Protein AF-A0A7S2TMP6-F1 (afdb_monomer)

Sequence (116 aa):
MIHEATYSNDLAKNVAKYGHSTAGMAGRFAQETRSKTLVLTHISSRFNDPRYDEKELNPMTEALLKQAQEGAIEAGRKEDEQKGGVLPTRVLVAHDFLELERTAEDQFVPVEVAES

Radius of gyration: 14.68 Å; Cα contacts (8 Å, |Δi|>4): 194; chains: 1; bounding box: 39×34×46 Å

Nearest PDB structures (foldseek):
  1y44-assembly1_A  TM=7.312E-01  e=5.129E-04  Bacillus subtilis
  4gcw-assembly1_A  TM=7.253E-01  e=8.206E-04  Bacillus subtilis subsp. subtilis str. 168
  8cbl-assembly1_E  TM=5.533E-01  e=1.376E-02  Homo sapiens
  9ey2-assembly1_E  TM=5.584E-01  e=6.026E-02  Homo sapiens
  1orr-assembly3_C  TM=3.018E-01  e=1.413E+00  Salmonella enterica subsp. enterica serovar Typhi

pLDDT: mean 76.83, std 14.23, range [41.69, 94.19]

Mean predicted aligned error: 8.1 Å

Secondary structure (DSSP, 8-state):
-EEE--B-GGGHHHHTTTTPPBHHHHHHHHHHTT-SEEEEE---GGG--TTS-TTS--HHHHHHHHHHHHHHHHHHHHHHHHHS-PPPPEEEE--TT--EEE-TTS-EEEGGGS--

Structure (mmCIF, N/CA/C/O backbone):
data_AF-A0A7S2TMP6-F1
#
_entry.id   AF-A0A7S2TMP6-F1
#
loop_
_atom_site.group_PDB
_atom_site.id
_atom_site.type_symbol
_atom_site.label_atom_id
_atom_site.label_alt_id
_atom_site.label_comp_id
_atom_site.label_asym_id
_atom_site.label_entity_id
_atom_site.label_seq_id
_atom_site.pdbx_PDB_ins_code
_atom_site.Cartn_x
_atom_site.Cartn_y
_atom_site.Cartn_z
_atom_site.occupancy
_atom_site.B_iso_or_equiv
_atom_site.auth_seq_id
_atom_site.auth_comp_id
_atom_site.auth_asym_id
_atom_site.auth_atom_id
_atom_site.pdbx_PDB_model_num
ATOM 1 N N . MET A 1 1 ? -8.500 -2.720 2.176 1.00 90.38 1 MET A N 1
ATOM 2 C CA . MET A 1 1 ? -8.289 -3.213 0.801 1.00 90.38 1 MET A CA 1
ATOM 3 C C . MET A 1 1 ? -6.916 -3.850 0.705 1.00 90.38 1 MET A C 1
ATOM 5 O O . MET A 1 1 ? -5.971 -3.281 1.234 1.00 90.38 1 MET A O 1
ATOM 9 N N . ILE A 1 2 ? -6.810 -5.000 0.042 1.00 91.62 2 ILE A N 1
ATOM 10 C CA . ILE A 1 2 ? -5.530 -5.623 -0.324 1.00 91.62 2 ILE A CA 1
ATOM 11 C C . ILE A 1 2 ? -5.372 -5.440 -1.835 1.00 91.62 2 ILE A C 1
ATOM 13 O O . ILE A 1 2 ? -6.319 -5.723 -2.567 1.00 91.62 2 ILE A O 1
ATOM 17 N N . HIS A 1 3 ? -4.232 -4.925 -2.296 1.00 90.25 3 HIS A N 1
ATOM 18 C CA . HIS A 1 3 ? -4.006 -4.640 -3.716 1.00 90.25 3 HIS A CA 1
ATOM 19 C C . HIS A 1 3 ? -2.564 -4.968 -4.119 1.00 90.25 3 HIS A C 1
ATOM 21 O O . HIS A 1 3 ? -1.626 -4.657 -3.385 1.00 90.25 3 HIS A O 1
ATOM 27 N N . GLU A 1 4 ? -2.368 -5.572 -5.294 1.00 84.56 4 GLU A N 1
ATOM 28 C CA . GLU A 1 4 ? -1.019 -5.767 -5.835 1.00 84.56 4 GLU A CA 1
ATOM 29 C C . GLU A 1 4 ? -0.364 -4.429 -6.221 1.00 84.56 4 GLU A C 1
ATOM 31 O O . GLU A 1 4 ? -1.032 -3.519 -6.719 1.00 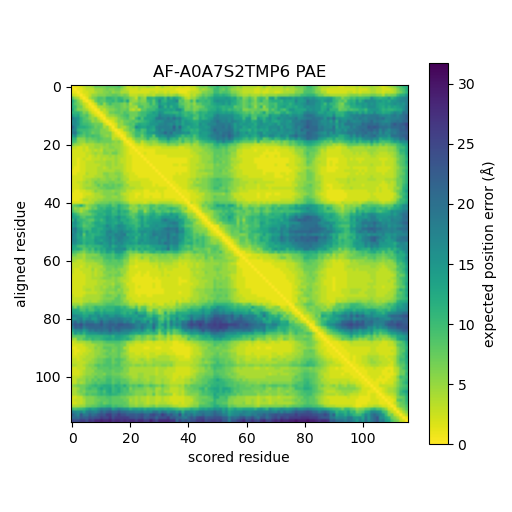84.56 4 GLU A O 1
ATOM 36 N N . ALA A 1 5 ? 0.945 -4.305 -6.021 1.00 72.00 5 ALA A N 1
ATOM 37 C CA . ALA A 1 5 ? 1.726 -3.165 -6.502 1.00 72.00 5 ALA A CA 1
ATOM 38 C C . ALA A 1 5 ? 3.123 -3.624 -6.927 1.00 72.00 5 ALA A C 1
ATOM 40 O O . ALA A 1 5 ? 4.136 -3.295 -6.315 1.00 72.00 5 ALA A O 1
ATOM 41 N N . THR A 1 6 ? 3.170 -4.424 -7.990 1.00 66.19 6 THR A N 1
ATOM 42 C CA . THR A 1 6 ? 4.399 -5.081 -8.455 1.00 66.19 6 THR A CA 1
ATOM 43 C C . THR A 1 6 ? 5.433 -4.107 -9.036 1.00 66.19 6 THR A C 1
ATOM 45 O O . THR A 1 6 ? 6.618 -4.441 -9.093 1.00 66.19 6 THR A O 1
ATOM 48 N N . TYR A 1 7 ? 5.023 -2.899 -9.439 1.00 67.94 7 TYR A N 1
ATOM 49 C CA . TYR A 1 7 ? 5.891 -1.939 -10.124 1.00 67.94 7 TYR A CA 1
ATOM 50 C C . TYR A 1 7 ? 5.822 -0.525 -9.539 1.00 67.94 7 TYR A C 1
ATOM 52 O O . TYR A 1 7 ? 4.756 -0.040 -9.149 1.00 67.94 7 TYR A O 1
ATOM 60 N N . SER A 1 8 ? 6.969 0.164 -9.554 1.00 68.69 8 SER A N 1
ATOM 61 C CA . SER A 1 8 ? 7.025 1.595 -9.257 1.00 68.69 8 SER A CA 1
ATOM 62 C C . SER A 1 8 ? 6.351 2.411 -10.361 1.00 68.69 8 SER A C 1
ATOM 64 O O . SER A 1 8 ? 6.231 1.975 -11.512 1.00 68.69 8 SER A O 1
ATOM 66 N N . ASN A 1 9 ? 5.939 3.632 -10.025 1.00 65.75 9 ASN A N 1
ATOM 67 C CA . ASN A 1 9 ? 5.347 4.579 -10.970 1.00 65.75 9 ASN A CA 1
ATOM 68 C C . ASN A 1 9 ? 6.271 4.878 -12.170 1.00 65.75 9 ASN A C 1
ATOM 70 O O . ASN A 1 9 ? 5.777 5.164 -13.259 1.00 65.75 9 ASN A O 1
ATOM 74 N N . ASP A 1 10 ? 7.591 4.738 -12.022 1.00 63.72 10 ASP A N 1
ATOM 75 C CA . ASP A 1 10 ? 8.565 4.970 -13.103 1.00 63.72 10 ASP A CA 1
ATOM 76 C C . ASP A 1 10 ? 8.438 3.953 -14.246 1.00 63.72 10 ASP A C 1
ATOM 78 O O . ASP A 1 10 ? 8.822 4.219 -15.386 1.00 63.72 10 ASP A O 1
ATOM 82 N N . LEU A 1 11 ? 7.846 2.789 -13.967 1.00 63.56 11 LEU A N 1
ATOM 83 C CA . LEU A 1 11 ? 7.599 1.740 -14.953 1.00 63.56 11 LEU A CA 1
ATOM 84 C C . LEU A 1 11 ? 6.220 1.857 -15.612 1.00 63.56 11 LEU A C 1
ATOM 86 O O . LEU A 1 11 ? 5.959 1.100 -16.549 1.00 63.56 11 LEU A O 1
ATOM 90 N N . ALA A 1 12 ? 5.366 2.808 -15.195 1.00 60.00 12 ALA A N 1
ATOM 91 C CA . ALA A 1 12 ? 3.942 2.915 -15.554 1.00 60.00 12 ALA A CA 1
ATOM 92 C C . ALA A 1 12 ? 3.642 2.734 -17.053 1.00 60.00 12 ALA A C 1
ATOM 94 O O . ALA A 1 12 ? 2.678 2.060 -17.415 1.00 60.00 12 ALA A O 1
ATOM 95 N N . LYS A 1 13 ? 4.499 3.270 -17.937 1.00 55.75 13 LYS A N 1
ATOM 96 C CA . LYS A 1 13 ? 4.338 3.168 -19.402 1.00 55.75 13 LYS A CA 1
ATOM 97 C C . LYS A 1 13 ? 4.389 1.729 -19.931 1.00 55.75 13 LYS A C 1
ATOM 99 O O . LYS A 1 13 ? 3.797 1.449 -20.968 1.00 55.75 13 LYS A O 1
ATOM 104 N N . ASN A 1 14 ? 5.067 0.825 -19.228 1.00 58.62 14 ASN A N 1
ATOM 105 C CA . ASN A 1 14 ? 5.165 -0.587 -19.590 1.00 58.62 14 ASN A CA 1
ATOM 106 C C . ASN A 1 14 ? 4.132 -1.453 -18.855 1.00 58.62 14 ASN A C 1
ATOM 108 O O . ASN A 1 14 ? 3.750 -2.494 -19.379 1.00 58.62 14 ASN A O 1
ATOM 112 N N . VAL A 1 15 ? 3.658 -1.038 -17.675 1.00 57.66 15 VAL A N 1
ATOM 113 C CA . VAL A 1 15 ? 2.845 -1.889 -16.785 1.00 57.66 15 VAL A CA 1
ATOM 114 C C . VAL A 1 15 ? 1.424 -2.119 -17.300 1.00 57.66 15 VAL A C 1
ATOM 116 O O . VAL A 1 15 ? 0.941 -3.248 -17.260 1.00 57.66 15 VAL A O 1
ATOM 119 N N . ALA A 1 16 ? 0.783 -1.094 -17.876 1.00 57.69 16 ALA A N 1
ATOM 120 C CA . ALA A 1 16 ? -0.570 -1.220 -18.434 1.00 57.69 16 ALA A CA 1
ATOM 121 C C . ALA A 1 16 ? -0.662 -2.301 -19.529 1.00 57.69 16 ALA A C 1
ATOM 123 O O . ALA A 1 16 ? -1.705 -2.920 -19.716 1.00 57.69 16 ALA A O 1
ATOM 124 N N . LYS A 1 17 ? 0.452 -2.573 -20.221 1.00 57.00 17 LYS A N 1
ATOM 125 C CA . LYS A 1 17 ? 0.552 -3.617 -21.246 1.00 57.00 17 LYS A CA 1
ATOM 126 C C . LYS A 1 17 ? 0.566 -5.038 -20.662 1.00 57.00 17 LYS A C 1
ATOM 128 O O . LYS A 1 17 ? 0.228 -5.976 -21.375 1.00 57.00 17 LYS A O 1
ATOM 133 N N . TYR A 1 18 ? 0.944 -5.189 -19.393 1.00 58.53 18 TYR A N 1
ATOM 134 C CA . TYR A 1 18 ? 0.994 -6.469 -18.677 1.00 58.53 18 TYR A CA 1
ATOM 135 C C . TYR A 1 18 ? -0.160 -6.646 -17.680 1.00 58.53 18 TYR A C 1
ATOM 137 O O . TYR A 1 18 ? -0.245 -7.686 -17.041 1.00 58.53 18 TYR A O 1
ATOM 145 N N . GLY A 1 19 ? -1.060 -5.662 -17.568 1.00 61.44 19 GLY A N 1
ATOM 146 C CA . GLY A 1 19 ? -2.262 -5.753 -16.737 1.00 61.44 19 GLY A CA 1
ATOM 147 C C . GLY A 1 19 ? -2.050 -5.529 -15.237 1.00 61.44 19 GLY A C 1
ATOM 148 O O . GLY A 1 19 ? -2.967 -5.814 -14.478 1.00 61.44 19 GLY A O 1
ATOM 149 N N . HIS A 1 20 ? -0.895 -5.007 -14.805 1.00 73.44 20 HIS A N 1
ATOM 150 C CA . HIS A 1 20 ? -0.625 -4.739 -13.384 1.00 73.44 20 HIS A CA 1
ATOM 151 C C . HIS A 1 20 ? -0.858 -3.266 -13.007 1.00 73.44 20 HIS A C 1
ATOM 153 O O . HIS A 1 20 ? -0.813 -2.365 -13.852 1.00 73.44 20 HIS A O 1
ATOM 159 N N . SER A 1 21 ? -1.044 -3.012 -11.711 1.00 75.75 21 SER A N 1
ATOM 160 C CA . SER A 1 21 ? -1.106 -1.659 -11.145 1.00 75.75 21 SER A CA 1
ATOM 161 C C . SER A 1 21 ? 0.259 -1.187 -10.649 1.00 75.75 21 SER A C 1
ATOM 163 O O . SER A 1 21 ? 1.063 -1.971 -10.139 1.00 75.75 21 SER A O 1
ATOM 165 N N . THR A 1 22 ? 0.513 0.119 -10.756 1.00 86.38 22 THR A N 1
ATOM 166 C CA . THR A 1 22 ? 1.600 0.751 -9.998 1.00 86.38 22 THR A CA 1
ATOM 167 C C . THR A 1 22 ? 1.158 1.038 -8.564 1.00 86.38 22 THR A C 1
ATOM 169 O O . THR A 1 22 ? -0.040 1.108 -8.273 1.00 86.38 22 THR A O 1
ATOM 172 N N . ALA A 1 23 ? 2.114 1.267 -7.663 1.00 88.75 23 ALA A N 1
ATOM 173 C CA . ALA A 1 23 ? 1.809 1.627 -6.279 1.00 88.75 23 ALA A CA 1
ATOM 174 C C . ALA A 1 23 ? 0.940 2.896 -6.164 1.00 88.75 23 ALA A C 1
ATOM 176 O O . ALA A 1 23 ? -0.040 2.908 -5.420 1.00 88.75 23 ALA A O 1
ATOM 177 N N . GLY A 1 24 ? 1.222 3.936 -6.960 1.00 89.31 24 GLY A N 1
ATOM 178 C CA . GLY A 1 24 ? 0.403 5.153 -6.985 1.00 89.31 24 GLY A CA 1
ATOM 179 C C . GLY A 1 24 ? -1.033 4.915 -7.455 1.00 89.31 24 GLY A C 1
ATOM 180 O O . GLY A 1 24 ? -1.965 5.481 -6.885 1.00 89.31 24 GLY A O 1
ATOM 181 N N . MET A 1 25 ? -1.234 4.031 -8.439 1.00 90.06 25 MET A N 1
ATOM 182 C CA . MET A 1 25 ? -2.576 3.638 -8.884 1.00 90.06 25 MET A CA 1
ATOM 183 C C . MET A 1 25 ? -3.348 2.920 -7.774 1.00 90.06 25 MET A C 1
ATOM 185 O O . MET A 1 25 ? -4.515 3.237 -7.552 1.00 90.06 25 MET A O 1
ATOM 189 N N . ALA A 1 26 ? -2.697 2.002 -7.050 1.00 91.81 26 ALA A N 1
ATOM 190 C CA . ALA A 1 26 ? -3.308 1.305 -5.919 1.00 91.81 26 ALA A CA 1
ATOM 191 C C . ALA A 1 26 ? -3.715 2.284 -4.804 1.00 91.81 26 ALA A C 1
ATOM 193 O O . ALA A 1 26 ? -4.831 2.205 -4.292 1.00 91.81 26 ALA A O 1
ATOM 194 N N . GLY A 1 27 ? -2.845 3.247 -4.481 1.00 92.44 27 GLY A N 1
ATOM 195 C CA . GLY A 1 27 ? -3.129 4.320 -3.526 1.00 92.44 27 GLY A CA 1
ATOM 196 C C . GLY A 1 27 ? -4.334 5.172 -3.917 1.00 92.44 27 GLY A C 1
ATOM 197 O O . GLY A 1 27 ? -5.255 5.362 -3.123 1.00 92.44 27 GLY A O 1
ATOM 198 N N . ARG A 1 28 ? -4.363 5.624 -5.176 1.00 91.81 28 ARG A N 1
ATOM 199 C CA . ARG A 1 28 ? -5.473 6.399 -5.742 1.00 91.81 28 ARG A CA 1
ATOM 200 C C . ARG A 1 28 ? -6.794 5.634 -5.650 1.00 91.81 28 ARG A C 1
ATOM 202 O O . ARG A 1 28 ? -7.777 6.162 -5.141 1.00 91.81 28 ARG A O 1
ATOM 209 N N . PHE A 1 29 ? -6.796 4.376 -6.085 1.00 92.38 29 PHE A N 1
ATOM 210 C CA . PHE A 1 29 ? -7.980 3.518 -6.069 1.00 92.38 29 PHE A CA 1
ATOM 211 C C . PHE A 1 29 ? -8.491 3.246 -4.644 1.00 92.38 29 PHE A C 1
ATOM 213 O O . PHE A 1 29 ? -9.698 3.229 -4.396 1.00 92.38 29 PHE A O 1
ATOM 220 N N . ALA A 1 30 ? -7.585 3.076 -3.679 1.00 92.75 30 ALA A N 1
ATOM 221 C CA . ALA A 1 30 ? -7.955 2.882 -2.279 1.00 92.75 30 ALA A CA 1
ATOM 222 C C . ALA A 1 30 ? -8.720 4.081 -1.720 1.00 92.75 30 ALA A C 1
ATOM 224 O O . ALA A 1 30 ? -9.749 3.910 -1.066 1.00 92.75 30 ALA A O 1
ATOM 225 N N . GLN A 1 31 ? -8.243 5.282 -2.038 1.00 92.62 31 GLN A N 1
ATOM 226 C CA . GLN A 1 31 ? -8.889 6.511 -1.615 1.00 92.62 31 GLN A CA 1
ATOM 227 C C . GLN A 1 31 ? -10.250 6.700 -2.287 1.00 92.62 31 GLN A C 1
ATOM 229 O O . GLN A 1 31 ? -11.225 6.967 -1.593 1.00 92.62 31 GLN A O 1
ATOM 234 N N . GLU A 1 32 ? -10.337 6.492 -3.604 1.00 90.06 32 GLU A N 1
ATOM 235 C CA . GLU A 1 32 ? -11.589 6.636 -4.368 1.00 90.06 32 GLU A CA 1
ATOM 236 C C . GLU A 1 32 ? -12.671 5.643 -3.903 1.00 90.06 32 GLU A C 1
ATOM 238 O O . GLU A 1 32 ? -13.868 5.926 -3.945 1.00 90.06 32 GLU A O 1
ATOM 243 N N . THR A 1 33 ? -12.257 4.475 -3.403 1.00 91.19 33 THR A N 1
ATOM 244 C CA . THR A 1 33 ? -13.154 3.483 -2.782 1.00 91.19 33 THR A CA 1
ATOM 245 C C . THR A 1 33 ? -13.400 3.730 -1.292 1.00 91.19 33 THR A C 1
ATOM 247 O O . THR A 1 33 ? -14.144 2.975 -0.664 1.00 91.19 33 THR A O 1
ATOM 250 N N . ARG A 1 34 ? -12.806 4.786 -0.718 1.00 89.25 34 ARG A N 1
ATOM 251 C CA . ARG A 1 34 ? -12.886 5.166 0.703 1.00 89.25 34 ARG A CA 1
ATOM 252 C C . ARG A 1 34 ? -12.422 4.061 1.648 1.00 89.25 34 ARG A C 1
ATOM 254 O O . ARG A 1 34 ? -12.928 3.907 2.761 1.00 89.25 34 ARG A O 1
ATOM 261 N N . SER A 1 35 ? -11.448 3.278 1.200 1.00 90.75 35 SER A N 1
ATOM 262 C CA . SER A 1 35 ? -10.805 2.270 2.030 1.00 90.75 35 SER A CA 1
ATOM 263 C C . SER A 1 35 ? -9.984 2.953 3.120 1.00 90.75 35 SER A C 1
ATOM 265 O O . SER A 1 35 ? -9.044 3.672 2.827 1.00 90.75 35 SER A O 1
ATOM 267 N N . LYS A 1 36 ? -10.267 2.682 4.395 1.00 90.00 36 LYS A N 1
ATOM 268 C CA . LYS A 1 36 ? -9.476 3.247 5.508 1.00 90.00 36 LYS A CA 1
ATOM 269 C C . LYS A 1 36 ? -8.029 2.747 5.537 1.00 90.00 36 LYS A C 1
ATOM 271 O O . LYS A 1 36 ? -7.126 3.463 5.968 1.00 90.00 36 LYS A O 1
ATOM 276 N N . THR A 1 37 ? -7.809 1.516 5.075 1.00 92.44 37 THR A N 1
ATOM 277 C CA . THR A 1 37 ? -6.490 0.879 5.028 1.00 92.44 37 THR A CA 1
ATOM 278 C C . THR A 1 37 ? -6.277 0.178 3.688 1.00 92.44 37 THR A C 1
ATOM 280 O O . THR A 1 37 ? -7.125 -0.602 3.240 1.00 92.44 37 THR A O 1
ATOM 283 N N . LEU A 1 38 ? -5.131 0.440 3.067 1.00 94.19 38 LEU A N 1
ATOM 284 C CA . LEU A 1 38 ? -4.568 -0.242 1.909 1.00 94.19 38 LEU A CA 1
ATOM 285 C C . LEU A 1 38 ? -3.383 -1.097 2.363 1.00 94.19 38 LEU A C 1
ATOM 287 O O . LEU A 1 38 ? -2.454 -0.578 2.972 1.00 94.19 38 LEU A O 1
ATOM 291 N N . VAL A 1 39 ? -3.394 -2.379 2.018 1.00 93.06 39 VAL A N 1
ATOM 292 C CA . VAL A 1 39 ? -2.253 -3.285 2.167 1.00 93.06 39 VAL A CA 1
ATOM 293 C C . VAL A 1 39 ? -1.725 -3.614 0.773 1.00 93.06 39 VAL A C 1
ATOM 295 O O . VAL A 1 39 ? -2.430 -4.228 -0.032 1.00 93.06 39 VAL A O 1
ATOM 298 N N . LEU A 1 40 ? -0.503 -3.177 0.481 1.00 90.12 40 LEU A N 1
ATOM 299 C CA . LEU A 1 40 ? 0.208 -3.513 -0.746 1.00 90.12 40 LEU A CA 1
ATOM 300 C C . LEU A 1 40 ? 0.792 -4.918 -0.629 1.00 90.12 40 LEU A C 1
ATOM 302 O O . LEU A 1 40 ? 1.469 -5.226 0.347 1.00 90.12 40 LEU A O 1
ATOM 306 N N . THR A 1 41 ? 0.554 -5.759 -1.630 1.00 86.12 41 THR A N 1
ATOM 307 C CA . THR A 1 41 ? 1.093 -7.126 -1.697 1.00 86.12 41 THR A CA 1
ATOM 308 C C . THR A 1 41 ? 1.712 -7.411 -3.069 1.00 86.12 41 THR A C 1
ATOM 310 O O . THR A 1 41 ? 1.704 -6.551 -3.955 1.00 86.12 41 THR A O 1
ATOM 313 N N . HIS A 1 42 ? 2.246 -8.623 -3.247 1.00 72.75 42 HIS A N 1
ATOM 314 C CA . HIS A 1 42 ? 2.847 -9.097 -4.496 1.00 72.75 42 HIS A CA 1
ATOM 315 C C . HIS A 1 42 ? 3.972 -8.167 -4.992 1.00 72.75 42 HIS A C 1
ATOM 317 O O . HIS A 1 42 ? 4.038 -7.745 -6.154 1.00 72.75 42 HIS A O 1
ATOM 323 N N . ILE A 1 43 ? 4.850 -7.810 -4.054 1.00 69.62 43 ILE A N 1
ATOM 324 C CA . ILE A 1 43 ? 6.064 -7.043 -4.309 1.00 69.62 43 ILE A CA 1
ATOM 325 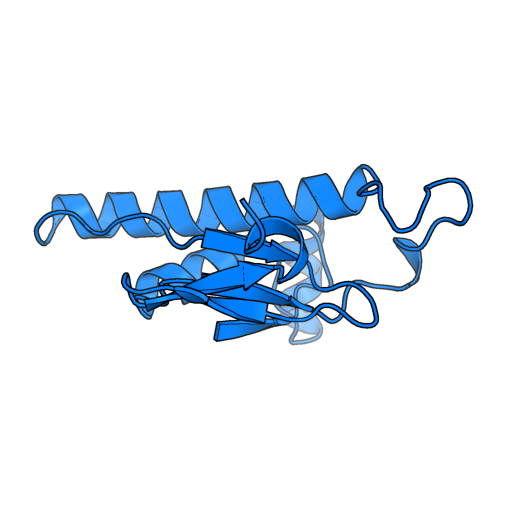C C . ILE A 1 43 ? 7.078 -7.999 -4.940 1.00 69.62 43 ILE A C 1
ATOM 327 O O . ILE A 1 43 ? 7.331 -9.083 -4.421 1.00 69.62 43 ILE A O 1
ATOM 331 N N . SER A 1 44 ? 7.613 -7.628 -6.108 1.00 65.00 44 SER A N 1
ATOM 332 C CA . SER A 1 44 ? 8.559 -8.470 -6.849 1.00 65.00 44 SER A CA 1
ATOM 333 C C . SER A 1 44 ? 9.708 -8.927 -5.950 1.00 65.00 44 SER A C 1
ATOM 335 O O . SER A 1 44 ? 10.317 -8.110 -5.265 1.00 65.00 44 SER A O 1
ATOM 337 N N . SER A 1 45 ? 10.071 -10.210 -6.020 1.00 62.25 45 SER A N 1
ATOM 338 C CA . SER A 1 45 ? 11.197 -10.782 -5.265 1.00 62.25 45 SER A CA 1
ATOM 339 C C . SER A 1 45 ? 12.536 -10.100 -5.552 1.00 62.25 45 SER A C 1
ATOM 341 O O . SER A 1 45 ? 13.462 -10.209 -4.759 1.00 62.25 45 SER A O 1
ATOM 343 N N . ARG A 1 46 ? 12.637 -9.332 -6.647 1.00 61.75 46 ARG A N 1
ATOM 344 C CA . ARG A 1 46 ? 13.780 -8.448 -6.935 1.00 61.75 46 ARG A CA 1
ATOM 345 C C . ARG A 1 46 ? 13.971 -7.344 -5.895 1.00 61.75 46 ARG A C 1
ATOM 347 O O . ARG A 1 46 ? 15.043 -6.753 -5.848 1.00 61.75 46 ARG A O 1
ATOM 354 N N . PHE A 1 47 ? 12.940 -7.054 -5.112 1.00 60.62 47 PHE A N 1
ATOM 355 C CA . PHE A 1 47 ? 13.001 -6.131 -3.989 1.00 60.62 47 PHE A CA 1
ATOM 356 C C . PHE A 1 47 ? 13.392 -6.841 -2.690 1.00 60.62 47 PHE A C 1
ATOM 358 O O . PHE A 1 47 ? 13.796 -6.169 -1.755 1.00 60.62 47 PHE A O 1
ATOM 365 N N . ASN A 1 48 ? 13.366 -8.178 -2.640 1.00 58.88 48 ASN A N 1
ATOM 366 C CA . ASN A 1 48 ? 13.852 -8.952 -1.501 1.00 58.88 48 ASN A CA 1
ATOM 367 C C . ASN A 1 48 ? 15.378 -9.114 -1.599 1.00 58.88 48 ASN A C 1
ATOM 369 O O . ASN A 1 48 ? 15.904 -10.161 -1.980 1.00 58.88 48 ASN A O 1
ATOM 373 N N . ASP A 1 49 ? 16.089 -8.013 -1.368 1.00 60.66 49 ASP A N 1
ATOM 374 C CA . ASP A 1 49 ? 17.546 -7.990 -1.329 1.00 60.66 49 ASP A CA 1
ATOM 375 C C . ASP A 1 49 ? 18.018 -8.482 0.051 1.00 60.66 49 ASP A C 1
ATOM 377 O O . ASP A 1 49 ? 17.705 -7.836 1.051 1.00 60.66 49 ASP A O 1
ATOM 381 N N . PRO A 1 50 ? 18.791 -9.584 0.127 1.00 60.00 50 PRO A N 1
ATOM 382 C CA . PRO A 1 50 ? 19.196 -10.210 1.390 1.00 60.00 50 PRO A CA 1
ATOM 383 C C . PRO A 1 50 ? 20.119 -9.334 2.253 1.00 60.00 50 PRO A C 1
ATOM 385 O O . PRO A 1 50 ? 20.523 -9.749 3.336 1.00 60.00 50 PRO A O 1
ATOM 388 N N . ARG A 1 51 ? 20.511 -8.149 1.766 1.00 58.59 51 ARG A N 1
ATOM 389 C CA . ARG A 1 51 ? 21.268 -7.147 2.527 1.00 58.59 51 ARG A CA 1
ATOM 390 C C . ARG A 1 51 ? 20.402 -6.319 3.475 1.00 58.59 51 ARG A C 1
ATOM 392 O O . ARG A 1 51 ? 20.971 -5.646 4.329 1.00 58.59 51 ARG A O 1
ATOM 399 N N . TYR A 1 52 ? 19.083 -6.334 3.306 1.00 55.53 52 TYR A N 1
ATOM 400 C CA . TYR A 1 52 ? 18.144 -5.657 4.195 1.00 55.53 52 TYR A CA 1
ATOM 401 C C . TYR A 1 52 ? 17.483 -6.694 5.103 1.00 55.53 52 TYR A C 1
ATOM 403 O O . TYR A 1 52 ? 17.109 -7.773 4.644 1.00 55.53 52 TYR A O 1
ATOM 411 N N . ASP A 1 53 ? 17.397 -6.376 6.393 1.00 58.03 53 ASP A N 1
ATOM 412 C CA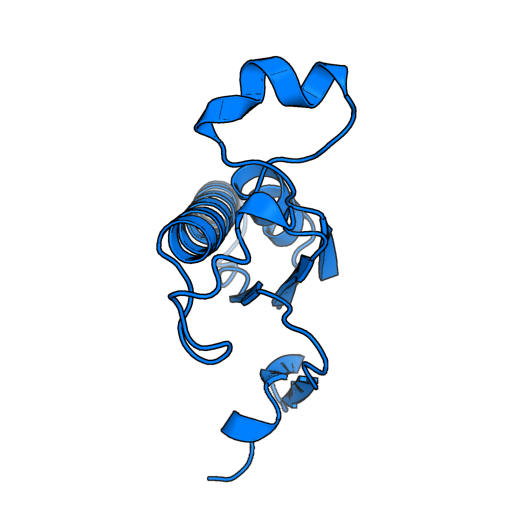 . ASP A 1 53 ? 16.639 -7.167 7.365 1.00 58.03 53 ASP A CA 1
ATOM 413 C C . ASP A 1 53 ? 15.157 -7.178 6.951 1.00 58.03 53 ASP A C 1
ATOM 415 O O . ASP A 1 53 ? 14.661 -6.187 6.421 1.00 58.03 53 ASP A O 1
ATOM 419 N N . GLU A 1 54 ? 14.429 -8.264 7.215 1.00 57.31 54 GLU A N 1
ATOM 420 C CA . GLU A 1 54 ? 12.977 -8.342 6.989 1.00 57.31 54 GLU A CA 1
ATOM 421 C C . GLU A 1 54 ? 12.217 -7.221 7.719 1.00 57.31 54 GLU A C 1
ATOM 423 O O . GLU A 1 54 ? 11.145 -6.800 7.281 1.00 57.31 54 GLU A O 1
ATOM 428 N N . LYS A 1 55 ? 12.793 -6.705 8.813 1.00 55.50 55 LYS A N 1
ATOM 429 C CA . LYS A 1 55 ? 12.253 -5.583 9.594 1.00 55.50 55 LYS A CA 1
ATOM 430 C C . LYS A 1 55 ? 12.544 -4.205 9.001 1.00 55.50 55 LYS A C 1
ATOM 432 O O . LYS A 1 55 ? 11.901 -3.233 9.399 1.00 55.50 55 LYS A O 1
ATOM 437 N N . GLU A 1 56 ? 13.494 -4.092 8.076 1.00 57.81 56 GLU A N 1
ATOM 438 C CA . GLU A 1 56 ? 13.822 -2.834 7.409 1.00 57.81 56 GLU A CA 1
ATOM 439 C C . GLU A 1 56 ? 13.298 -2.840 5.973 1.00 57.81 56 GLU A C 1
ATOM 441 O O . GLU A 1 56 ? 13.666 -3.671 5.142 1.00 57.81 56 GLU A O 1
ATOM 446 N N . LEU A 1 57 ? 12.449 -1.862 5.640 1.00 62.88 57 LEU A N 1
ATOM 447 C CA . LEU A 1 57 ? 12.060 -1.668 4.249 1.00 62.88 57 LEU A CA 1
ATOM 448 C C . LEU A 1 57 ? 13.313 -1.353 3.431 1.00 62.88 57 LEU A C 1
ATOM 450 O O . LEU A 1 57 ? 13.984 -0.346 3.653 1.00 62.88 57 LEU A O 1
ATOM 454 N N . ASN A 1 58 ? 13.589 -2.173 2.419 1.00 74.06 58 ASN A N 1
ATOM 455 C CA . ASN A 1 58 ? 14.568 -1.788 1.414 1.00 74.06 58 ASN A CA 1
ATOM 456 C C . ASN A 1 58 ? 14.109 -0.482 0.722 1.00 74.06 58 ASN A C 1
ATOM 458 O O . ASN A 1 58 ? 12.900 -0.248 0.573 1.00 74.06 58 ASN A O 1
ATOM 462 N N . PRO A 1 59 ? 15.047 0.342 0.218 1.00 76.44 59 PRO A N 1
ATOM 463 C CA . PRO A 1 59 ? 14.738 1.645 -0.374 1.00 76.44 59 PRO A CA 1
ATOM 464 C C . PRO A 1 59 ? 13.703 1.593 -1.500 1.00 76.44 59 PRO A C 1
ATOM 466 O O . PRO A 1 59 ? 12.986 2.561 -1.750 1.00 76.44 59 PRO A O 1
ATOM 469 N N . MET A 1 60 ? 13.602 0.461 -2.202 1.00 75.00 60 MET A N 1
ATOM 470 C CA . MET A 1 60 ? 12.619 0.333 -3.264 1.00 75.00 60 MET A CA 1
ATOM 471 C C . MET A 1 60 ? 11.204 0.091 -2.735 1.00 75.00 60 MET A C 1
ATOM 473 O O . MET A 1 60 ? 10.246 0.647 -3.266 1.00 75.00 60 MET A O 1
ATOM 477 N N . THR A 1 61 ? 11.059 -0.697 -1.678 1.00 79.19 61 THR A N 1
ATOM 478 C CA . THR A 1 61 ? 9.773 -0.919 -1.009 1.00 79.19 61 THR A CA 1
ATOM 479 C C . THR A 1 61 ? 9.285 0.367 -0.350 1.00 79.19 61 THR A C 1
ATOM 481 O O . THR A 1 61 ? 8.104 0.701 -0.446 1.00 79.19 61 THR A O 1
ATOM 484 N N . GLU A 1 62 ? 10.202 1.148 0.222 1.00 83.38 62 GLU A N 1
ATOM 485 C CA . GLU A 1 62 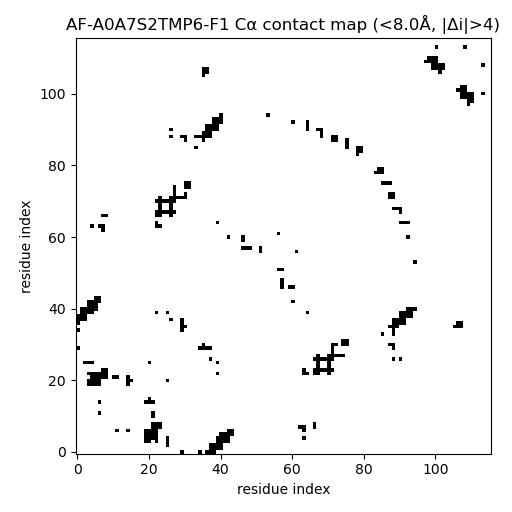? 9.911 2.490 0.730 1.00 83.38 62 GLU A CA 1
ATOM 486 C C . GLU A 1 62 ? 9.412 3.421 -0.388 1.00 83.38 62 GLU A C 1
ATOM 488 O O . GLU A 1 62 ? 8.414 4.127 -0.222 1.00 83.38 62 GLU A O 1
ATOM 493 N N . ALA A 1 63 ? 10.029 3.361 -1.574 1.00 85.00 63 ALA A N 1
ATOM 494 C CA . ALA A 1 63 ? 9.563 4.115 -2.733 1.00 85.00 63 ALA A CA 1
ATOM 495 C C . ALA A 1 63 ? 8.141 3.712 -3.166 1.00 85.00 63 ALA A C 1
ATOM 497 O O . ALA A 1 63 ? 7.336 4.587 -3.490 1.00 85.00 63 ALA A O 1
ATOM 498 N N . LEU A 1 64 ? 7.797 2.417 -3.139 1.00 86.19 64 LEU A N 1
ATOM 499 C CA . LEU A 1 64 ? 6.434 1.948 -3.431 1.00 86.19 64 LEU A CA 1
ATOM 500 C C . LEU A 1 64 ? 5.428 2.466 -2.396 1.00 86.19 64 LEU A C 1
ATOM 502 O O . LEU A 1 64 ? 4.377 2.989 -2.769 1.00 86.19 64 LEU A O 1
ATOM 506 N N . LEU A 1 65 ? 5.763 2.374 -1.106 1.00 88.44 65 LEU A N 1
ATOM 507 C CA . LEU A 1 65 ? 4.932 2.899 -0.023 1.00 88.44 65 LEU A CA 1
ATOM 508 C C . LEU A 1 65 ? 4.658 4.396 -0.220 1.00 88.44 65 LEU A C 1
ATOM 510 O O . LEU A 1 65 ? 3.500 4.818 -0.212 1.00 88.44 65 LEU A O 1
ATOM 514 N N . LYS A 1 66 ? 5.709 5.183 -0.476 1.00 89.75 66 LYS A N 1
ATOM 515 C CA . LYS A 1 66 ? 5.609 6.625 -0.725 1.00 89.75 66 LYS A CA 1
ATOM 516 C C . LYS A 1 66 ? 4.726 6.935 -1.935 1.00 89.75 66 LYS A C 1
ATOM 518 O O . LYS A 1 66 ? 3.852 7.792 -1.854 1.00 89.75 66 LYS A O 1
ATOM 523 N N . GLN A 1 67 ? 4.898 6.207 -3.035 1.00 90.88 67 GLN A N 1
ATOM 524 C CA . GLN A 1 67 ? 4.099 6.389 -4.250 1.00 90.88 67 GLN A CA 1
ATOM 525 C C . GLN A 1 67 ? 2.611 6.100 -4.023 1.00 90.88 67 GLN A C 1
ATOM 527 O O . GLN A 1 67 ? 1.759 6.837 -4.519 1.00 90.88 67 GLN A O 1
ATOM 532 N N . ALA A 1 68 ? 2.283 5.049 -3.270 1.00 91.50 68 ALA A N 1
ATOM 533 C CA . ALA A 1 68 ? 0.903 4.743 -2.911 1.00 91.50 68 ALA A CA 1
ATOM 534 C C . ALA A 1 68 ? 0.296 5.807 -1.985 1.00 91.50 68 ALA A C 1
ATOM 536 O O . ALA A 1 68 ? -0.837 6.234 -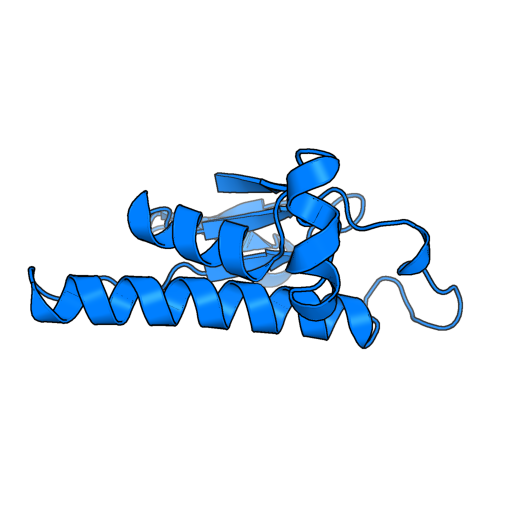2.204 1.00 91.50 68 ALA A O 1
ATOM 537 N N . GLN A 1 69 ? 1.049 6.286 -0.993 1.00 91.62 69 GLN A N 1
ATOM 538 C CA . GLN A 1 69 ? 0.603 7.379 -0.123 1.00 91.62 69 GLN A CA 1
ATOM 539 C C . GLN A 1 69 ? 0.325 8.657 -0.923 1.00 91.62 69 GLN A C 1
ATOM 541 O O . GLN A 1 69 ? -0.718 9.280 -0.744 1.00 91.62 69 GLN A O 1
ATOM 546 N N . GLU A 1 70 ? 1.214 9.023 -1.848 1.00 92.00 70 GLU A N 1
ATOM 547 C CA . GLU A 1 70 ? 1.028 10.177 -2.731 1.00 92.00 70 GLU A CA 1
ATOM 548 C C . GLU A 1 70 ? -0.234 10.044 -3.589 1.00 92.00 70 GLU A C 1
ATOM 550 O O . GLU A 1 70 ? -1.027 10.984 -3.649 1.00 92.00 70 GLU A O 1
ATOM 555 N N . GLY A 1 71 ? -0.464 8.870 -4.188 1.00 90.31 71 GLY A N 1
ATOM 556 C CA . GLY A 1 71 ? -1.670 8.602 -4.976 1.00 90.31 71 GLY A CA 1
ATOM 557 C C . GLY A 1 71 ? -2.960 8.711 -4.155 1.00 90.31 71 GLY A C 1
ATOM 558 O O . GLY A 1 71 ? -3.943 9.285 -4.628 1.00 90.31 71 GLY A O 1
ATOM 559 N N . ALA A 1 72 ? -2.950 8.216 -2.913 1.00 90.62 72 ALA A N 1
ATOM 560 C CA . ALA A 1 72 ? -4.085 8.335 -1.999 1.00 90.62 72 ALA A CA 1
ATOM 561 C C . ALA A 1 72 ? -4.344 9.796 -1.597 1.00 90.62 72 ALA A C 1
ATOM 563 O O . ALA A 1 72 ? -5.479 10.265 -1.649 1.00 90.62 72 ALA A O 1
ATOM 564 N N . ILE A 1 73 ? -3.295 10.548 -1.256 1.00 89.31 73 ILE A N 1
ATOM 565 C CA . ILE A 1 73 ? -3.404 11.967 -0.891 1.00 89.31 73 ILE A CA 1
ATOM 566 C C . ILE A 1 73 ? -3.910 12.803 -2.075 1.00 89.31 73 ILE A C 1
ATOM 568 O O . ILE A 1 73 ? -4.756 13.676 -1.891 1.00 89.31 73 ILE A O 1
ATOM 572 N N . GLU A 1 74 ? -3.413 12.559 -3.291 1.00 88.81 74 GLU A N 1
ATOM 573 C CA . GLU A 1 74 ? -3.853 13.285 -4.487 1.00 88.81 74 GLU A CA 1
ATOM 574 C C . GLU A 1 74 ? -5.344 13.058 -4.771 1.00 88.81 74 GLU A C 1
ATOM 576 O O . GLU A 1 74 ? -6.070 14.018 -5.041 1.00 88.81 74 GLU A O 1
ATOM 581 N N . ALA A 1 75 ? -5.814 11.810 -4.680 1.00 86.69 75 ALA A N 1
ATOM 582 C CA . ALA A 1 75 ? -7.237 11.497 -4.800 1.00 86.69 75 ALA A CA 1
ATOM 583 C C . ALA A 1 75 ? -8.064 12.175 -3.702 1.00 86.69 75 ALA A C 1
ATOM 585 O O . ALA A 1 75 ? -9.091 12.779 -4.001 1.00 86.69 75 ALA A O 1
ATOM 586 N N . GLY A 1 76 ? -7.586 12.140 -2.455 1.00 83.00 76 GLY A N 1
ATOM 587 C CA . GLY A 1 76 ? -8.289 12.707 -1.306 1.00 83.00 76 GLY A CA 1
ATOM 588 C C . GLY A 1 76 ? -8.466 14.218 -1.427 1.00 83.00 76 GLY A C 1
ATOM 589 O O . GLY A 1 76 ? -9.563 14.718 -1.220 1.00 83.00 76 GLY A O 1
ATOM 590 N N . ARG A 1 77 ? -7.434 14.947 -1.876 1.00 78.81 77 ARG A N 1
ATOM 591 C CA . AR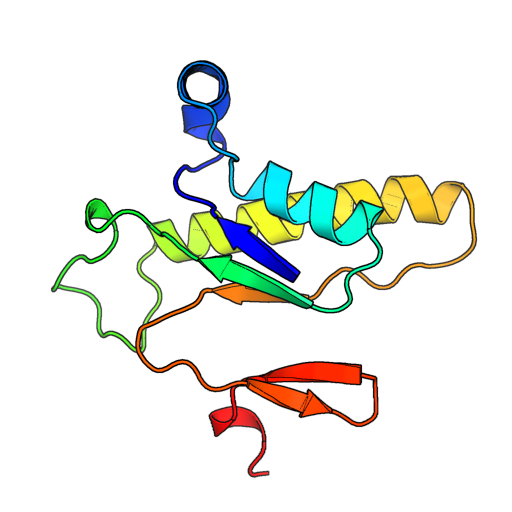G A 1 77 ? -7.525 16.400 -2.121 1.00 78.81 77 ARG A CA 1
ATOM 592 C C . ARG A 1 77 ? -8.578 16.756 -3.172 1.00 78.81 77 ARG A C 1
ATOM 594 O O . ARG A 1 77 ? -9.330 17.705 -2.975 1.00 78.81 77 ARG A O 1
ATOM 601 N N . LYS A 1 78 ? -8.654 15.987 -4.265 1.00 67.38 78 LYS A N 1
ATOM 602 C CA . LYS A 1 78 ? -9.675 16.187 -5.310 1.00 67.38 78 LYS A CA 1
ATOM 603 C C . LYS A 1 78 ? -11.090 15.920 -4.787 1.00 67.38 78 LYS A C 1
ATOM 605 O O . LYS A 1 78 ? -12.036 16.552 -5.250 1.00 67.38 78 LYS A O 1
ATOM 610 N N . GLU A 1 79 ? -11.241 14.997 -3.837 1.00 59.81 79 GLU A N 1
ATOM 611 C CA . GLU A 1 79 ? -12.523 14.707 -3.188 1.00 59.81 79 GLU A CA 1
ATOM 612 C C . GLU A 1 79 ? -12.897 15.734 -2.108 1.00 59.81 79 GLU A C 1
ATOM 614 O O . GLU A 1 79 ? -14.069 16.099 -2.012 1.00 59.81 79 GLU A O 1
ATOM 619 N N . ASP A 1 80 ? -11.932 16.246 -1.339 1.00 61.88 80 ASP A N 1
ATOM 620 C CA . ASP A 1 80 ? -12.132 17.264 -0.296 1.00 61.88 80 ASP A CA 1
ATOM 621 C C . ASP A 1 80 ? -12.646 18.587 -0.853 1.00 61.88 80 ASP A C 1
ATOM 623 O O . ASP A 1 80 ? -13.542 19.199 -0.267 1.00 61.88 80 ASP A O 1
ATOM 627 N N . GLU A 1 81 ? -12.146 18.984 -2.024 1.00 58.97 81 GLU A N 1
ATOM 628 C CA . GLU A 1 81 ? -12.670 20.122 -2.784 1.00 58.97 81 GLU A CA 1
ATOM 629 C C . GLU A 1 81 ? -14.147 19.935 -3.175 1.00 58.97 81 GLU A C 1
ATOM 631 O O . GLU A 1 81 ? -14.846 20.917 -3.426 1.00 58.97 81 GLU A O 1
ATOM 636 N N . GLN A 1 82 ? -14.644 18.692 -3.212 1.00 57.38 82 GLN A N 1
ATOM 637 C CA . GLN A 1 82 ? -15.988 18.367 -3.687 1.00 57.38 82 GLN A CA 1
ATOM 638 C C . GLN A 1 82 ? -16.973 17.973 -2.574 1.00 57.38 82 GLN A C 1
ATOM 640 O O . GLN A 1 82 ? -18.147 18.327 -2.700 1.00 57.38 82 GLN A O 1
ATOM 645 N N . LYS A 1 83 ? -16.568 17.256 -1.508 1.00 52.78 83 LYS A N 1
ATOM 646 C CA . LYS A 1 83 ? -17.469 16.734 -0.451 1.00 52.78 83 LYS A CA 1
ATOM 647 C C . LYS A 1 83 ? -16.769 16.425 0.894 1.00 52.78 83 LYS A C 1
ATOM 649 O O . LYS A 1 83 ? -16.753 15.279 1.328 1.00 52.78 83 LYS A O 1
ATOM 654 N N . GLY A 1 84 ? -16.309 17.450 1.614 1.00 53.34 84 GLY A N 1
ATOM 655 C CA . GLY A 1 84 ? -16.353 17.460 3.088 1.00 53.34 84 GLY A CA 1
ATOM 656 C C . GLY A 1 84 ? -15.401 16.543 3.873 1.00 53.34 84 GLY A C 1
ATOM 657 O O . GLY A 1 84 ? -15.852 15.930 4.836 1.00 53.34 84 GLY A O 1
ATOM 658 N N . GLY A 1 85 ? -14.107 16.518 3.543 1.00 57.75 85 GLY A N 1
ATOM 659 C CA . GLY A 1 85 ? -13.058 16.022 4.445 1.00 57.75 85 GLY A CA 1
ATOM 660 C C . GLY A 1 85 ? -12.973 14.496 4.535 1.00 57.75 85 GLY A C 1
ATOM 661 O O . GLY A 1 85 ? -13.518 13.891 5.457 1.00 57.75 85 GLY A O 1
ATOM 662 N N . VAL A 1 86 ? -12.252 13.860 3.617 1.00 66.62 86 VAL A N 1
ATOM 663 C CA . VAL A 1 86 ? -11.914 12.438 3.646 1.00 66.62 86 VAL A CA 1
ATOM 664 C C . VAL A 1 86 ? -10.494 12.288 4.179 1.00 66.62 86 VAL A C 1
ATOM 666 O O . VAL A 1 86 ? -9.524 12.723 3.562 1.00 66.62 86 VAL A O 1
ATOM 669 N N . LEU A 1 87 ? -10.355 11.630 5.332 1.00 70.31 87 LEU A N 1
ATOM 670 C CA . LEU A 1 87 ? -9.036 11.278 5.856 1.00 70.31 87 LEU A CA 1
ATOM 671 C C . LEU A 1 87 ? -8.284 10.392 4.844 1.00 70.31 87 LEU A C 1
ATOM 673 O O . LEU A 1 87 ? -8.898 9.519 4.220 1.00 70.31 87 LEU A O 1
ATOM 677 N N . PRO A 1 88 ? -6.969 10.599 4.664 1.00 76.25 88 PRO A N 1
ATOM 678 C CA . PRO A 1 88 ? -6.197 9.828 3.706 1.00 76.25 88 PRO A CA 1
ATOM 679 C C . PRO A 1 88 ? -6.126 8.356 4.121 1.00 76.25 88 PRO A C 1
ATOM 681 O O . PRO A 1 88 ? -5.944 8.024 5.295 1.00 76.25 88 PRO A O 1
ATOM 684 N N . THR A 1 89 ? -6.235 7.475 3.131 1.00 89.44 89 THR A N 1
ATOM 685 C CA . THR A 1 89 ? -6.075 6.029 3.294 1.00 89.44 89 THR A CA 1
ATOM 686 C C . THR A 1 89 ? -4.712 5.714 3.905 1.00 89.44 89 THR A C 1
ATOM 688 O O . THR A 1 89 ? -3.675 6.103 3.363 1.00 89.44 89 THR A O 1
ATOM 691 N N . ARG A 1 90 ? -4.686 4.946 5.000 1.00 89.88 90 ARG A N 1
ATOM 692 C CA . ARG A 1 90 ? -3.431 4.411 5.540 1.00 89.88 90 ARG A CA 1
ATOM 693 C C . ARG A 1 90 ? -2.880 3.351 4.595 1.00 89.88 90 ARG A C 1
ATOM 695 O O . ARG A 1 90 ? -3.608 2.436 4.229 1.00 89.88 90 ARG A O 1
ATOM 702 N N . VAL A 1 91 ? -1.596 3.427 4.265 1.00 91.69 91 VAL A N 1
ATOM 703 C CA . VAL A 1 91 ? -0.925 2.432 3.419 1.00 91.69 91 VAL A CA 1
ATOM 704 C C . VAL A 1 91 ? 0.036 1.594 4.256 1.00 91.69 91 VAL A C 1
ATOM 706 O O . VAL A 1 91 ? 0.823 2.139 5.027 1.00 91.69 91 VAL A O 1
ATOM 709 N N . LEU A 1 92 ? -0.041 0.279 4.086 1.00 90.94 92 LEU A N 1
ATOM 710 C CA . LEU A 1 92 ? 0.839 -0.729 4.663 1.00 90.94 92 LEU A CA 1
ATOM 711 C C . LEU A 1 92 ? 1.464 -1.549 3.536 1.00 90.94 92 LEU A C 1
ATOM 713 O O . LEU A 1 92 ? 0.854 -1.729 2.481 1.00 90.94 92 LEU A O 1
ATOM 717 N N . VAL A 1 93 ? 2.656 -2.079 3.779 1.00 87.62 93 VAL A N 1
ATOM 718 C CA . VAL A 1 93 ? 3.284 -3.071 2.909 1.00 87.62 93 VAL A CA 1
ATOM 719 C C . VAL A 1 93 ? 3.207 -4.424 3.599 1.00 87.62 93 VAL A C 1
ATOM 721 O O . VAL A 1 93 ? 3.599 -4.544 4.755 1.00 87.62 93 VAL A O 1
ATOM 724 N N . ALA A 1 94 ? 2.685 -5.428 2.898 1.00 87.44 94 ALA A N 1
ATOM 725 C CA . ALA A 1 94 ? 2.717 -6.799 3.374 1.00 87.44 94 ALA A CA 1
ATOM 726 C C . ALA A 1 94 ? 4.149 -7.341 3.335 1.00 87.44 94 ALA A C 1
ATOM 728 O O . ALA A 1 94 ? 4.827 -7.244 2.313 1.00 87.44 94 ALA A O 1
ATOM 729 N N . HIS A 1 95 ? 4.555 -7.957 4.437 1.00 80.69 95 HIS A N 1
ATOM 730 C CA . HIS A 1 95 ? 5.672 -8.888 4.513 1.00 80.69 95 HIS A CA 1
ATOM 731 C C . HIS A 1 95 ? 5.129 -10.266 4.906 1.00 80.69 95 HIS A C 1
ATOM 733 O O . HIS A 1 95 ? 3.952 -10.401 5.270 1.00 80.69 95 HIS A O 1
ATOM 739 N N . ASP A 1 96 ? 5.973 -11.289 4.819 1.00 80.56 96 ASP A N 1
ATOM 740 C CA . ASP A 1 96 ? 5.591 -12.635 5.229 1.00 80.56 96 ASP A CA 1
ATOM 741 C C . ASP A 1 96 ? 5.154 -12.622 6.699 1.00 80.56 96 ASP A C 1
ATOM 743 O O . ASP A 1 96 ? 5.744 -11.941 7.540 1.00 80.56 96 ASP A O 1
ATOM 747 N N . PHE A 1 97 ? 4.064 -13.338 6.981 1.00 83.69 97 PHE A N 1
ATOM 748 C CA . PHE A 1 97 ? 3.454 -13.438 8.311 1.00 83.69 97 PHE A CA 1
ATOM 749 C C . PHE A 1 97 ? 2.980 -12.106 8.929 1.00 83.69 97 PHE A C 1
ATOM 751 O O . PHE A 1 97 ? 2.785 -12.041 10.138 1.00 83.69 97 PHE A O 1
ATOM 758 N N . LEU A 1 98 ? 2.742 -11.053 8.132 1.00 84.50 98 LEU A N 1
ATOM 759 C CA . LEU A 1 98 ? 2.082 -9.840 8.631 1.00 84.50 98 LEU A CA 1
ATOM 760 C C . LEU A 1 98 ? 0.684 -10.171 9.182 1.00 84.50 98 LEU A C 1
ATOM 762 O O . LEU A 1 98 ? -0.220 -10.548 8.432 1.00 84.50 98 LEU A O 1
ATOM 766 N N . GLU A 1 99 ? 0.493 -9.931 10.477 1.00 90.38 99 GLU A N 1
ATOM 767 C CA . GLU A 1 99 ? -0.805 -9.998 11.144 1.00 90.38 99 GLU A CA 1
ATOM 768 C C . GLU A 1 99 ? -1.369 -8.593 11.368 1.00 90.38 99 GLU A C 1
ATOM 770 O O . GLU A 1 99 ? -0.651 -7.665 11.754 1.00 90.38 99 GLU A O 1
ATOM 775 N N . LEU A 1 100 ? -2.671 -8.433 11.119 1.00 90.75 100 LEU A N 1
ATOM 776 C CA . LEU A 1 100 ? -3.374 -7.164 11.270 1.00 90.75 100 LEU A CA 1
ATOM 777 C C . LEU A 1 100 ? -4.536 -7.299 12.249 1.00 90.75 100 LEU A C 1
ATOM 779 O O . LEU A 1 100 ? -5.364 -8.200 12.114 1.00 90.75 100 LEU A O 1
ATOM 783 N N . GLU A 1 101 ? -4.656 -6.332 13.151 1.00 93.62 101 GLU A N 1
ATOM 784 C CA . GLU A 1 101 ? -5.802 -6.175 14.039 1.00 93.62 101 GLU A CA 1
ATOM 785 C C . GLU A 1 101 ? -6.631 -4.950 13.645 1.00 93.62 101 GLU A C 1
ATOM 787 O O . GLU A 1 101 ? -6.116 -3.971 13.098 1.00 93.62 101 GLU A O 1
ATOM 792 N N . ARG A 1 102 ? -7.941 -5.010 13.896 1.00 90.50 102 ARG A N 1
ATOM 793 C CA . ARG A 1 102 ? -8.873 -3.912 13.637 1.00 90.50 102 ARG A CA 1
ATOM 794 C C . ARG A 1 102 ? -9.031 -3.050 14.891 1.00 90.50 102 ARG A C 1
ATOM 796 O O . ARG A 1 102 ? -9.478 -3.548 15.918 1.00 90.50 102 ARG A O 1
ATOM 803 N N . THR A 1 103 ? -8.747 -1.756 14.779 1.00 88.06 103 THR A N 1
ATOM 804 C CA . THR A 1 103 ? -8.933 -0.778 15.861 1.00 88.06 103 THR A CA 1
ATOM 805 C C . THR A 1 103 ? -10.399 -0.363 16.029 1.00 88.06 103 THR A C 1
ATOM 807 O O . THR A 1 103 ? -11.249 -0.637 15.173 1.00 88.06 103 THR A O 1
ATOM 810 N N . ALA A 1 104 ? -10.698 0.365 17.111 1.00 86.38 104 ALA A N 1
ATOM 811 C CA . ALA A 1 104 ? -12.021 0.937 17.376 1.00 86.38 104 ALA A CA 1
ATOM 812 C C . ALA A 1 104 ? -12.473 1.947 16.298 1.00 86.38 104 ALA A C 1
ATOM 814 O O . ALA A 1 104 ? -13.663 2.062 16.008 1.00 86.38 104 ALA A O 1
ATOM 815 N N . GLU A 1 105 ? -11.528 2.628 15.646 1.00 83.44 105 GLU A N 1
ATOM 816 C CA . GLU A 1 105 ? -11.749 3.552 14.523 1.00 83.44 105 GLU A CA 1
ATOM 817 C C . GLU A 1 105 ? -11.948 2.819 13.183 1.00 83.44 105 GLU A C 1
ATOM 819 O O . GLU A 1 105 ? -12.105 3.448 12.125 1.00 83.44 105 GLU A O 1
ATOM 824 N N . ASP A 1 106 ? -11.980 1.481 13.215 1.00 83.75 106 ASP A N 1
ATOM 825 C CA . ASP A 1 106 ? -12.146 0.611 12.055 1.00 83.75 106 ASP A CA 1
ATOM 826 C C . ASP A 1 106 ? -10.988 0.772 11.045 1.00 83.75 106 ASP A C 1
ATOM 828 O O . ASP A 1 106 ? -11.153 0.726 9.827 1.00 83.75 106 ASP A O 1
ATOM 832 N N . GLN A 1 107 ? -9.779 0.966 11.578 1.00 83.75 107 GLN A N 1
ATOM 833 C CA . GLN A 1 107 ? -8.522 0.887 10.838 1.00 83.75 107 GLN A CA 1
ATOM 834 C C . GLN A 1 107 ? -7.838 -0.450 11.114 1.00 83.75 107 GLN A C 1
ATOM 836 O O . GLN A 1 107 ? -7.976 -0.998 12.200 1.00 83.75 107 GLN A O 1
ATOM 841 N N . PHE A 1 108 ? -7.073 -0.966 10.152 1.00 90.50 108 PHE A N 1
ATOM 842 C CA . PHE A 1 108 ? -6.199 -2.112 10.402 1.00 90.50 108 PHE A CA 1
ATOM 843 C C . PHE A 1 108 ? -4.788 -1.635 10.775 1.00 90.50 108 PHE A C 1
ATOM 845 O O . PHE A 1 108 ? -4.226 -0.758 10.105 1.00 90.50 108 PHE A O 1
ATOM 852 N N . VAL A 1 109 ? -4.225 -2.194 11.847 1.00 89.12 109 VAL A N 1
ATOM 853 C CA . VAL A 1 109 ? -2.864 -1.948 12.359 1.00 89.12 109 VAL A CA 1
ATOM 854 C C . VAL A 1 109 ? -2.083 -3.265 12.430 1.00 89.12 109 VAL A C 1
ATOM 856 O O . VAL A 1 109 ? -2.708 -4.300 12.641 1.00 89.12 109 VAL A O 1
ATOM 859 N N . PRO A 1 110 ? -0.746 -3.265 12.268 1.00 89.12 110 PRO A N 1
ATOM 860 C CA . PRO A 1 110 ? 0.060 -4.443 12.590 1.00 89.12 110 PRO A CA 1
ATOM 861 C C . PRO A 1 110 ? -0.072 -4.816 14.072 1.00 89.12 110 PRO A C 1
ATOM 863 O O . PRO A 1 110 ? -0.043 -3.921 14.918 1.00 89.12 110 PRO A O 1
ATOM 866 N N . VAL A 1 111 ? -0.194 -6.112 14.377 1.00 85.38 111 VAL A N 1
ATOM 867 C CA . VAL A 1 111 ? -0.393 -6.624 15.753 1.00 85.38 111 VAL A CA 1
ATOM 868 C C . VAL A 1 111 ? 0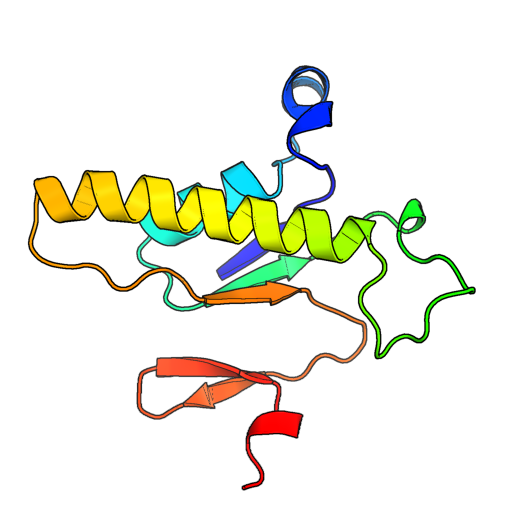.754 -6.233 16.694 1.00 85.38 111 VAL A C 1
ATOM 870 O O . VAL A 1 111 ? 0.508 -5.911 17.849 1.00 85.38 111 VAL A O 1
ATOM 873 N N . GLU A 1 112 ? 1.993 -6.130 16.203 1.00 73.81 112 GLU A N 1
ATOM 874 C CA . GLU A 1 112 ? 3.143 -5.673 17.011 1.00 73.81 112 GLU A CA 1
ATOM 875 C C . GLU A 1 112 ? 2.995 -4.233 17.545 1.00 73.81 112 GLU A C 1
ATOM 877 O O . GLU A 1 112 ? 3.699 -3.835 18.467 1.00 73.81 112 GLU A O 1
ATOM 882 N N . VAL A 1 113 ? 2.078 -3.441 16.975 1.00 58.41 113 VAL A N 1
ATOM 883 C CA . VAL A 1 113 ? 1.771 -2.064 17.400 1.00 58.41 113 VAL A CA 1
ATOM 884 C C . VAL A 1 113 ? 0.588 -2.024 18.382 1.00 58.41 113 VAL A C 1
ATOM 886 O O . VAL A 1 113 ? 0.327 -0.982 18.974 1.00 58.41 113 VAL A O 1
ATOM 889 N N . ALA A 1 114 ? -0.148 -3.128 18.551 1.00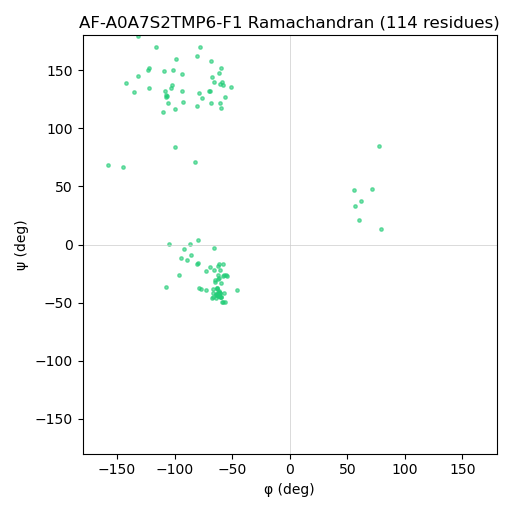 53.75 114 ALA A N 1
ATOM 890 C CA . ALA A 1 114 ? -1.367 -3.193 19.360 1.00 53.75 114 ALA A CA 1
ATOM 891 C C . ALA A 1 114 ? -1.113 -3.467 20.857 1.00 53.75 114 ALA A C 1
ATOM 893 O O . ALA A 1 114 ? -2.032 -3.324 21.662 1.00 53.75 114 ALA A O 1
ATOM 894 N N . GLU A 1 115 ? 0.122 -3.791 21.254 1.00 46.38 115 GLU A N 1
ATOM 895 C CA . GLU A 1 115 ?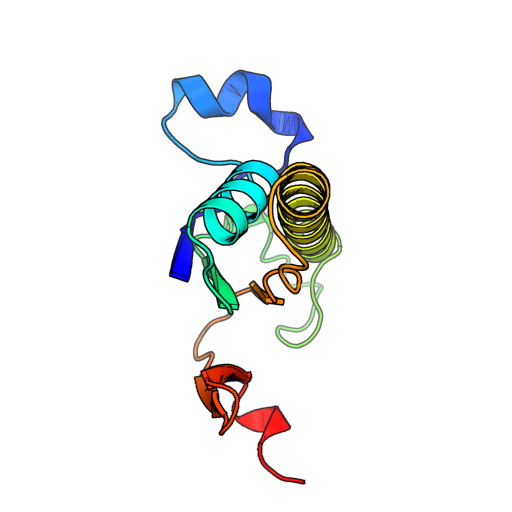 0.514 -3.895 22.665 1.00 46.38 115 GLU A CA 1
ATOM 896 C C . GLU A 1 115 ? 1.241 -2.628 23.144 1.00 46.38 115 GLU A C 1
ATOM 898 O O . GLU A 1 115 ? 2.471 -2.556 23.167 1.00 46.38 115 GLU A O 1
ATOM 903 N N . SER A 1 116 ? 0.470 -1.615 23.544 1.00 41.69 116 SER A N 1
ATOM 904 C CA . SER A 1 116 ? 0.951 -0.487 24.358 1.00 41.69 116 SER A CA 1
ATOM 905 C C . SER A 1 116 ? -0.157 0.092 25.223 1.00 41.69 116 SER A C 1
ATOM 907 O O . SER A 1 116 ? -1.202 0.447 24.632 1.00 41.69 116 SER A O 1
#

InterPro domains:
  IPR036866 Ribonuclease Z/Hydroxyacylglutathione hydrolase-like [G3DSA:3.60.15.10] (1-109)
  IPR036866 Ribonuclease Z/Hydroxyacylglutathione hydrolase-like [SSF56281] (1-56)

Solvent-accessible surface area (backbone atoms only — not comparable to full-atom values): 6588 Å² total; per-residue (Å²): 83,78,42,58,30,57,37,50,66,90,49,48,91,60,32,68,82,74,75,54,46,25,17,27,54,44,18,23,51,30,29,77,70,66,29,56,30,35,36,35,34,71,63,47,69,87,65,69,49,88,89,44,55,96,89,45,75,40,73,64,56,48,48,33,53,51,36,14,44,50,22,8,44,55,42,27,54,64,42,36,79,72,68,77,72,60,81,64,34,43,74,45,74,63,57,90,88,69,50,72,41,75,47,97,87,65,36,69,42,53,50,89,71,70,78,123

Foldseek 3Di:
DEFEAQDAPVCVVVVVVVVHDHLLRQLLVCLVVLPQEYEYDPHDCVLVDVVDDLPDRDPVSVNSQVSSQVSQVVNQVVVCVPDPDRDGRHYHYDDPPFDWDADPVRHTDTPVVVPD

Organism: NCBI:txid641309